Protein AF-A0A074YPJ2-F1 (afdb_monomer_lite)

Secondary structure (DSSP, 8-state):
-----HHHHHHHHHHHHHHHHHHHHHHHHHHH------------HHHHHHHHHHHHHHHHHHHHHS-GGGHHHHHHHHHHHHHHTS--

Organism: Aureobasidium subglaciale (strain EXF-2481) (NCBI:txid1043005)

Structure (mmCIF, N/CA/C/O backbone):
data_AF-A0A074YPJ2-F1
#
_entry.id   AF-A0A074YPJ2-F1
#
loop_
_atom_site.group_PDB
_atom_site.id
_atom_site.type_symbol
_atom_site.label_atom_id
_atom_site.label_alt_id
_atom_site.label_comp_id
_atom_site.label_asym_id
_atom_site.label_entity_id
_atom_site.label_seq_id
_atom_site.pdbx_PDB_ins_code
_atom_site.Cartn_x
_atom_site.Cartn_y
_atom_site.Cartn_z
_atom_site.occupancy
_atom_site.B_iso_or_equiv
_atom_site.auth_seq_id
_atom_site.auth_comp_id
_atom_site.auth_asym_id
_atom_site.auth_atom_id
_atom_site.pdbx_PDB_model_num
ATOM 1 N N . MET A 1 1 ? -16.013 1.083 43.810 1.00 44.53 1 MET A N 1
ATOM 2 C CA . MET A 1 1 ? -15.611 0.189 42.703 1.00 44.53 1 MET A CA 1
ATOM 3 C C . MET A 1 1 ? -16.328 0.672 41.455 1.00 44.53 1 MET A C 1
ATOM 5 O O . MET A 1 1 ? -17.544 0.787 41.501 1.00 44.53 1 MET A O 1
ATOM 9 N N . ALA A 1 2 ? -15.598 1.092 40.418 1.00 61.56 2 ALA A N 1
ATOM 10 C CA . ALA A 1 2 ? -16.194 1.711 39.234 1.00 61.56 2 ALA A CA 1
ATOM 11 C C . ALA A 1 2 ? -17.024 0.672 38.466 1.00 61.56 2 ALA A C 1
ATOM 13 O O . ALA A 1 2 ? -16.477 -0.279 37.911 1.00 61.56 2 ALA A O 1
ATOM 14 N N . GLN A 1 3 ? -18.345 0.838 38.471 1.00 68.56 3 GLN A N 1
ATOM 15 C CA . GLN A 1 3 ? -19.264 0.018 37.693 1.00 68.56 3 GLN A CA 1
ATOM 16 C C . GLN A 1 3 ? -19.126 0.444 36.231 1.00 68.56 3 GLN A C 1
ATOM 18 O O . GLN A 1 3 ? -19.763 1.390 35.775 1.00 68.56 3 GLN A O 1
ATOM 23 N N . MET A 1 4 ? -18.184 -0.183 35.525 1.00 65.94 4 MET A N 1
ATOM 24 C CA . MET A 1 4 ? -17.921 0.124 34.124 1.00 65.94 4 MET A CA 1
ATOM 25 C C . MET A 1 4 ? -19.149 -0.252 33.301 1.00 65.94 4 MET A C 1
ATOM 27 O O . MET A 1 4 ? -19.583 -1.404 33.295 1.00 65.94 4 MET A O 1
ATOM 31 N N . ALA A 1 5 ? -19.734 0.744 32.639 1.00 79.00 5 ALA A N 1
ATOM 32 C CA . ALA A 1 5 ? -20.899 0.543 31.801 1.00 79.00 5 ALA A CA 1
ATOM 33 C C . ALA A 1 5 ? -20.545 -0.416 30.643 1.00 79.00 5 ALA A C 1
ATOM 35 O O . ALA A 1 5 ? -19.487 -0.267 30.031 1.00 79.00 5 ALA A O 1
ATOM 36 N N . PRO A 1 6 ? -21.404 -1.394 30.314 1.00 82.31 6 PRO A N 1
ATOM 37 C CA . PRO A 1 6 ? -21.060 -2.502 29.416 1.00 82.31 6 PRO A CA 1
ATOM 38 C C . PRO A 1 6 ? -20.642 -2.055 28.006 1.00 82.31 6 PRO A C 1
ATOM 40 O O . PRO A 1 6 ? -19.832 -2.712 27.360 1.00 82.31 6 PRO A O 1
ATOM 43 N N . TRP A 1 7 ? -21.122 -0.899 27.543 1.00 88.75 7 TRP A N 1
ATOM 44 C CA . TRP A 1 7 ? -20.729 -0.316 26.258 1.00 88.75 7 TRP A CA 1
ATOM 45 C C . TRP A 1 7 ? -19.262 0.148 26.220 1.00 88.75 7 TRP A C 1
ATOM 47 O O . TRP A 1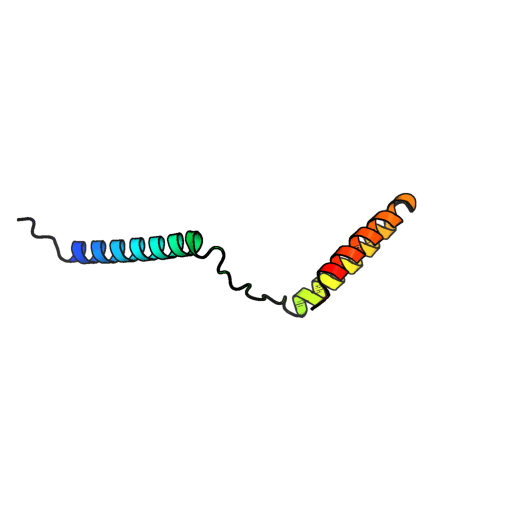 7 ? -18.625 0.052 25.173 1.00 88.75 7 TRP A O 1
ATOM 57 N N . LEU A 1 8 ? -18.689 0.583 27.351 1.00 87.25 8 LEU A N 1
ATOM 58 C CA . LEU A 1 8 ? -17.269 0.951 27.435 1.00 87.25 8 LEU A CA 1
ATOM 59 C C . LEU A 1 8 ? -16.366 -0.262 27.222 1.00 87.25 8 LEU A C 1
ATOM 61 O O . LEU A 1 8 ? -15.331 -0.145 26.574 1.00 87.25 8 LEU A O 1
ATOM 65 N N . ILE A 1 9 ? -16.771 -1.433 27.720 1.00 87.88 9 ILE A N 1
ATOM 66 C CA . ILE A 1 9 ? -16.025 -2.682 27.526 1.00 87.88 9 ILE A CA 1
ATOM 67 C C . ILE A 1 9 ? -15.970 -3.022 26.034 1.00 87.88 9 ILE A C 1
ATOM 69 O O . ILE A 1 9 ? -14.902 -3.335 25.516 1.00 87.88 9 ILE A O 1
ATOM 73 N N . ILE A 1 10 ? -17.094 -2.889 25.326 1.00 89.75 10 ILE A N 1
ATOM 74 C CA . ILE A 1 10 ? -17.166 -3.137 23.879 1.00 89.75 10 ILE A CA 1
ATOM 75 C C . ILE A 1 10 ? -16.227 -2.189 23.121 1.00 89.75 10 ILE A C 1
ATOM 77 O O . ILE A 1 10 ? -15.451 -2.640 22.280 1.00 89.75 10 ILE A O 1
ATOM 81 N N . LEU A 1 11 ? -16.247 -0.892 23.444 1.00 92.19 11 LEU A N 1
ATOM 82 C CA . LEU A 1 11 ? -15.356 0.083 22.810 1.00 92.19 11 LEU A CA 1
ATOM 83 C C . LEU A 1 11 ? -13.877 -0.214 23.080 1.00 92.19 11 LEU A C 1
ATOM 85 O O . LEU A 1 11 ? -13.064 -0.120 22.163 1.00 92.19 11 LEU A O 1
ATOM 89 N N . LEU A 1 12 ? -13.527 -0.608 24.305 1.00 91.94 12 LEU A N 1
ATOM 90 C CA . LEU A 1 12 ? -12.155 -0.976 24.660 1.00 91.94 12 LEU A CA 1
ATOM 91 C C . LEU A 1 12 ? -11.681 -2.223 23.911 1.00 91.94 12 LEU A C 1
ATOM 93 O O . LEU A 1 12 ? -10.537 -2.261 23.463 1.00 91.94 12 LEU A O 1
ATOM 97 N N . VAL A 1 13 ? -12.552 -3.218 23.730 1.00 94.00 13 VAL A N 1
ATOM 98 C CA . VAL A 1 13 ? -12.232 -4.420 22.948 1.00 94.00 13 VAL A CA 1
ATOM 99 C C . VAL A 1 13 ? -12.009 -4.063 21.480 1.00 94.00 13 VAL A C 1
ATOM 101 O O . VAL A 1 13 ? -10.996 -4.461 20.911 1.00 94.00 13 VAL A O 1
ATOM 104 N N . LEU A 1 14 ? -12.899 -3.270 20.875 1.00 95.00 14 LEU A N 1
ATOM 105 C CA . LEU A 1 14 ? -12.748 -2.831 19.483 1.00 95.00 14 LEU A CA 1
ATOM 106 C C . LEU A 1 14 ? -11.464 -2.019 19.279 1.00 95.00 14 LEU A C 1
ATOM 108 O O . LEU A 1 14 ? -10.731 -2.257 18.317 1.00 95.00 14 LEU A O 1
ATOM 112 N N . LEU A 1 15 ? -11.163 -1.107 20.206 1.00 95.25 15 LEU A N 1
ATOM 113 C CA . LEU A 1 15 ? -9.920 -0.340 20.199 1.00 95.25 15 LEU A CA 1
ATOM 114 C C . LEU A 1 15 ? -8.700 -1.263 20.320 1.00 95.25 15 LEU A C 1
ATOM 116 O O . LEU A 1 15 ? -7.743 -1.116 19.563 1.00 95.25 15 LEU A O 1
ATOM 120 N N . GLY A 1 16 ? -8.748 -2.245 21.223 1.00 95.50 16 GLY A N 1
ATOM 121 C CA . GLY A 1 16 ? -7.698 -3.248 21.385 1.00 95.50 16 GLY A CA 1
ATOM 122 C C . GLY A 1 16 ? -7.463 -4.062 20.112 1.00 95.50 16 GLY A C 1
ATOM 123 O O . GLY A 1 16 ? -6.319 -4.210 19.686 1.00 95.50 16 GLY A O 1
ATOM 124 N N . CYS A 1 17 ? -8.530 -4.520 19.453 1.00 95.75 17 CYS A N 1
ATOM 125 C CA . CYS A 1 17 ? -8.441 -5.227 18.174 1.00 95.75 17 CYS A CA 1
ATOM 126 C C . CYS A 1 17 ? -7.830 -4.353 17.071 1.00 95.75 17 CYS A C 1
ATOM 128 O O . CYS A 1 17 ? -6.974 -4.829 16.326 1.00 95.75 17 CYS A O 1
ATOM 130 N N . ALA A 1 18 ? -8.231 -3.082 16.979 1.00 93.50 18 ALA A N 1
ATOM 131 C CA . ALA A 1 18 ? -7.684 -2.153 15.993 1.00 93.50 18 ALA A CA 1
ATOM 132 C C . ALA A 1 18 ? -6.180 -1.924 16.208 1.00 93.50 18 ALA A C 1
ATOM 134 O O . ALA A 1 18 ? -5.396 -2.030 15.264 1.00 93.50 18 ALA A O 1
ATOM 135 N N . LEU A 1 19 ? -5.763 -1.680 17.454 1.00 95.12 19 LEU A N 1
ATOM 136 C CA . LEU A 1 19 ? -4.351 -1.512 17.799 1.00 95.12 19 LEU A CA 1
ATOM 137 C C . LEU A 1 19 ? -3.545 -2.780 17.499 1.00 95.12 19 LEU A C 1
ATOM 139 O O . LEU A 1 19 ? -2.462 -2.688 16.928 1.00 95.12 19 LEU A O 1
ATOM 143 N N . PHE A 1 20 ? -4.088 -3.956 17.818 1.00 93.75 20 PHE A N 1
ATOM 144 C CA . PHE A 1 20 ? -3.436 -5.239 17.558 1.00 93.75 20 PHE A CA 1
ATOM 145 C C . PHE A 1 20 ? -3.255 -5.526 16.059 1.00 93.75 20 PHE A C 1
ATOM 147 O O . PHE A 1 20 ? -2.202 -5.995 15.633 1.00 93.75 20 PHE A O 1
ATOM 154 N N . ALA A 1 21 ? -4.250 -5.202 15.231 1.00 92.31 21 ALA A N 1
ATOM 155 C CA . ALA A 1 21 ? -4.131 -5.350 13.782 1.00 92.31 21 ALA A CA 1
ATOM 156 C C . ALA A 1 21 ? -3.039 -4.432 13.203 1.00 92.31 21 ALA A C 1
ATOM 158 O O . ALA A 1 21 ? -2.236 -4.863 12.373 1.00 92.31 21 ALA A O 1
ATOM 159 N N . VAL A 1 22 ? -2.972 -3.181 13.672 1.00 91.06 22 VAL A N 1
ATOM 160 C CA . VAL A 1 22 ? -1.963 -2.207 13.229 1.00 91.06 22 VAL A CA 1
ATOM 161 C C . VAL A 1 22 ? -0.558 -2.620 13.660 1.00 91.06 22 VAL A C 1
ATOM 163 O O . VAL A 1 22 ? 0.372 -2.516 12.859 1.00 91.06 22 VAL A O 1
ATOM 166 N N . THR A 1 23 ? -0.380 -3.123 14.884 1.00 89.94 23 THR A N 1
ATOM 167 C CA . THR A 1 23 ? 0.935 -3.593 15.341 1.00 89.94 23 THR A CA 1
ATOM 168 C C . THR A 1 23 ? 1.399 -4.803 14.545 1.00 89.94 23 THR A C 1
ATOM 170 O O . THR A 1 23 ? 2.546 -4.814 14.109 1.00 89.94 23 THR A O 1
ATOM 173 N N . ILE A 1 24 ? 0.527 -5.778 14.270 1.00 88.06 24 ILE A N 1
ATOM 174 C CA . ILE A 1 24 ? 0.878 -6.922 13.415 1.00 88.06 24 ILE A CA 1
ATOM 175 C C . ILE A 1 24 ? 1.250 -6.460 12.005 1.00 88.06 24 ILE A C 1
ATOM 177 O O . ILE A 1 24 ? 2.261 -6.913 11.478 1.00 88.06 24 ILE A O 1
ATOM 181 N N . ALA A 1 25 ? 0.486 -5.551 11.396 1.00 83.50 25 ALA A N 1
ATOM 182 C CA . ALA A 1 25 ? 0.793 -5.041 10.059 1.00 83.50 25 ALA A CA 1
ATOM 183 C C . ALA A 1 25 ? 2.128 -4.271 10.024 1.00 83.50 25 ALA A C 1
ATOM 185 O O . ALA A 1 25 ? 2.931 -4.457 9.108 1.00 83.50 25 ALA A O 1
ATOM 186 N N . GLY A 1 26 ? 2.389 -3.444 11.042 1.00 84.44 26 GLY A N 1
ATOM 187 C CA . GLY A 1 26 ? 3.637 -2.695 11.185 1.00 84.44 26 GLY A CA 1
ATOM 188 C C . GLY A 1 26 ? 4.847 -3.604 11.404 1.00 84.44 26 GLY A C 1
ATOM 189 O O . GLY A 1 26 ? 5.853 -3.464 10.709 1.00 84.44 26 GLY A O 1
ATOM 190 N N . LEU A 1 27 ? 4.732 -4.581 12.308 1.00 84.94 27 LEU A N 1
ATOM 191 C CA . LEU A 1 27 ? 5.763 -5.597 12.538 1.00 84.94 27 LEU A CA 1
ATOM 192 C C . LEU A 1 27 ? 5.960 -6.476 11.297 1.00 84.94 27 LEU A C 1
ATOM 194 O O . LEU A 1 27 ? 7.093 -6.779 10.944 1.00 84.94 27 LEU A O 1
ATOM 198 N N . GLY A 1 28 ? 4.881 -6.825 10.595 1.00 81.12 28 GLY A N 1
ATOM 199 C CA . GLY A 1 28 ? 4.919 -7.534 9.319 1.00 81.12 28 GLY A CA 1
ATOM 200 C C . GLY A 1 28 ? 5.788 -6.803 8.297 1.00 81.12 28 GLY A C 1
ATOM 201 O O . GLY A 1 28 ? 6.745 -7.375 7.785 1.00 81.12 28 GLY A O 1
ATOM 202 N N . LYS A 1 29 ? 5.528 -5.510 8.080 1.00 75.69 29 LYS A N 1
ATOM 203 C CA . LYS A 1 29 ? 6.334 -4.653 7.196 1.00 75.69 29 LYS A CA 1
ATOM 204 C C . LYS A 1 29 ? 7.792 -4.512 7.648 1.00 75.69 29 LYS A C 1
ATOM 206 O O . LYS A 1 29 ? 8.680 -4.512 6.803 1.00 75.69 29 LYS A O 1
ATOM 211 N N . MET A 1 30 ? 8.046 -4.373 8.952 1.00 77.06 30 MET A N 1
ATOM 212 C CA . MET A 1 30 ? 9.404 -4.170 9.478 1.00 77.06 30 MET A CA 1
ATOM 213 C C . MET A 1 30 ? 10.261 -5.439 9.438 1.00 77.06 30 MET A C 1
ATOM 215 O O . MET A 1 30 ? 11.427 -5.366 9.061 1.00 77.06 30 MET A O 1
ATOM 219 N N . TYR A 1 31 ? 9.704 -6.586 9.834 1.00 79.62 31 TYR A N 1
ATOM 220 C CA . TYR A 1 31 ? 10.465 -7.828 9.998 1.00 79.62 31 TYR A CA 1
ATOM 221 C C . TYR A 1 31 ? 10.449 -8.725 8.762 1.00 79.62 31 TYR A C 1
ATOM 223 O O . TYR A 1 31 ? 11.434 -9.416 8.518 1.00 79.62 31 TYR A O 1
ATOM 231 N N . TYR A 1 32 ? 9.370 -8.720 7.976 1.00 71.88 32 TYR A N 1
ATOM 232 C CA . TYR A 1 32 ? 9.285 -9.528 6.756 1.00 71.88 32 TYR A CA 1
ATOM 233 C C . TYR A 1 32 ? 9.637 -8.734 5.486 1.00 71.88 32 TYR A C 1
ATOM 235 O O . TYR A 1 32 ? 9.720 -9.318 4.408 1.00 71.88 32 TYR A O 1
ATOM 243 N N . GLY A 1 33 ? 9.892 -7.425 5.601 1.00 65.00 33 GLY A N 1
ATOM 244 C CA . GLY A 1 33 ? 10.149 -6.552 4.455 1.00 65.00 33 GLY A CA 1
ATOM 245 C C . GLY A 1 33 ? 8.915 -6.387 3.564 1.00 65.00 33 GLY A C 1
ATOM 246 O O . GLY A 1 33 ? 7.784 -6.649 3.984 1.00 65.00 33 GLY A O 1
ATOM 247 N N . ASP A 1 34 ? 9.112 -5.946 2.318 1.00 61.69 34 ASP A N 1
ATOM 248 C CA . ASP A 1 34 ? 8.048 -5.958 1.310 1.00 61.69 34 ASP A CA 1
ATOM 249 C C . ASP A 1 34 ? 7.747 -7.405 0.897 1.00 61.69 34 ASP A C 1
ATOM 251 O O . ASP A 1 34 ? 8.188 -7.904 -0.132 1.00 61.69 34 ASP A O 1
ATOM 255 N N . THR A 1 35 ? 6.918 -8.074 1.699 1.00 58.03 35 THR A N 1
ATOM 256 C CA . THR A 1 35 ? 6.168 -9.271 1.296 1.00 58.03 35 THR A CA 1
ATOM 257 C C . THR A 1 35 ? 4.977 -8.905 0.422 1.00 58.03 35 THR A C 1
ATOM 259 O O . THR A 1 35 ? 3.990 -9.646 0.358 1.00 58.03 35 THR A O 1
ATOM 262 N N . SER A 1 36 ? 5.075 -7.805 -0.339 1.00 59.06 36 SER A N 1
ATOM 263 C CA . SER A 1 36 ? 4.482 -7.859 -1.658 1.00 59.06 36 SER A CA 1
ATOM 264 C C . SER A 1 36 ? 5.124 -9.083 -2.299 1.00 59.06 36 SER A C 1
ATOM 266 O O . SER A 1 36 ? 6.231 -9.025 -2.831 1.00 59.06 36 SER A O 1
ATOM 268 N N . THR A 1 37 ? 4.410 -10.213 -2.255 1.00 55.28 37 THR A N 1
ATOM 269 C CA . THR A 1 37 ? 4.312 -11.039 -3.447 1.00 55.28 37 THR A CA 1
ATOM 270 C C . THR A 1 37 ? 4.342 -10.026 -4.570 1.00 55.28 37 THR A C 1
ATOM 272 O O . THR A 1 37 ? 3.539 -9.084 -4.571 1.00 55.28 37 THR A O 1
ATOM 275 N N . THR A 1 38 ? 5.385 -10.073 -5.391 1.00 54.62 38 THR A N 1
ATOM 276 C CA . THR A 1 38 ? 5.334 -9.423 -6.683 1.00 54.62 38 THR A CA 1
ATOM 277 C C . THR A 1 38 ? 4.085 -10.031 -7.280 1.00 54.62 38 THR A C 1
ATOM 279 O O . THR A 1 38 ? 4.092 -11.160 -7.763 1.00 54.62 38 THR A O 1
ATOM 282 N N . VAL A 1 39 ? 2.947 -9.370 -7.061 1.00 56.84 39 VAL A N 1
ATOM 283 C CA . VAL A 1 39 ? 1.735 -9.645 -7.779 1.00 56.84 39 VAL A CA 1
ATOM 284 C C . VAL A 1 39 ? 2.242 -9.307 -9.149 1.00 56.84 39 VAL A C 1
ATOM 286 O O . VAL A 1 39 ? 2.456 -8.124 -9.440 1.00 56.84 39 VAL A O 1
ATOM 289 N N . ASP A 1 40 ? 2.604 -10.360 -9.887 1.00 53.97 40 ASP A N 1
ATOM 290 C CA . ASP A 1 40 ? 2.958 -10.322 -11.287 1.00 53.97 40 ASP A CA 1
ATOM 291 C C . ASP A 1 40 ? 1.706 -9.781 -11.944 1.00 53.97 40 ASP A C 1
ATOM 293 O O . ASP A 1 40 ? 0.841 -10.489 -12.459 1.00 53.97 40 ASP A O 1
ATOM 297 N N . SER A 1 41 ? 1.579 -8.470 -11.833 1.00 59.06 41 SER A N 1
ATOM 298 C CA . SER A 1 41 ? 0.603 -7.623 -12.452 1.00 59.06 41 SER A CA 1
ATOM 299 C C . SER A 1 41 ? 1.125 -7.537 -13.863 1.00 59.06 41 SER A C 1
ATOM 301 O O . SER A 1 41 ? 1.629 -6.513 -14.318 1.00 59.06 41 SER A O 1
ATOM 303 N N . LYS A 1 42 ? 1.085 -8.696 -14.535 1.00 61.31 42 LYS A N 1
ATOM 304 C CA . LYS A 1 42 ? 1.281 -8.797 -15.959 1.00 61.31 42 LYS A CA 1
ATOM 305 C C . LYS A 1 42 ? 0.317 -7.764 -16.518 1.00 61.31 42 LYS A C 1
ATOM 307 O O . LYS A 1 42 ? -0.888 -7.877 -16.265 1.00 61.31 42 LYS A O 1
ATOM 312 N N . PRO A 1 43 ? 0.833 -6.709 -17.167 1.00 62.91 43 PRO A N 1
ATOM 313 C CA . PRO A 1 43 ? -0.039 -5.724 -17.764 1.00 62.91 43 PRO A CA 1
ATOM 314 C C . PRO A 1 43 ? -0.988 -6.489 -18.677 1.00 62.91 43 PRO A C 1
ATOM 316 O O . PRO A 1 43 ? -0.551 -7.370 -19.419 1.00 62.91 43 PRO A O 1
ATOM 319 N N . SER A 1 44 ? -2.283 -6.191 -18.578 1.00 72.88 44 SER A N 1
ATOM 320 C CA . SER A 1 44 ? -3.277 -6.766 -19.483 1.00 72.88 44 SER A CA 1
ATOM 321 C C . SER A 1 44 ? -2.784 -6.611 -20.925 1.00 72.88 44 SER A C 1
ATOM 323 O O . SER A 1 44 ? -2.165 -5.593 -21.249 1.00 72.88 44 SER A O 1
ATOM 325 N N . ASP A 1 45 ? -3.050 -7.580 -21.801 1.00 75.06 45 ASP A N 1
ATOM 326 C CA . ASP A 1 45 ? -2.581 -7.546 -23.195 1.00 75.06 45 ASP A CA 1
ATOM 327 C C . ASP A 1 45 ? -2.942 -6.226 -23.903 1.00 75.06 45 ASP A C 1
ATOM 329 O O . ASP A 1 45 ? -2.158 -5.687 -24.690 1.00 75.06 45 ASP A O 1
ATOM 333 N N . ALA A 1 46 ? -4.084 -5.633 -23.540 1.00 74.94 46 ALA A N 1
ATOM 334 C CA . ALA A 1 46 ? -4.490 -4.304 -23.988 1.00 74.94 46 ALA A CA 1
ATOM 335 C C . ALA A 1 46 ? -3.506 -3.203 -23.540 1.00 74.94 46 ALA A C 1
ATOM 337 O O . ALA A 1 46 ? -3.064 -2.392 -24.352 1.00 74.94 46 ALA A O 1
ATOM 338 N N . GLN A 1 47 ? -3.093 -3.200 -22.273 1.00 74.19 47 GLN A N 1
ATOM 339 C CA . GLN A 1 47 ? -2.121 -2.246 -21.737 1.00 74.19 47 GLN A CA 1
ATOM 340 C C . GLN A 1 47 ? -0.728 -2.459 -22.346 1.00 74.19 47 GLN A C 1
ATOM 342 O O . GLN A 1 47 ? -0.061 -1.492 -22.719 1.00 74.19 47 GLN A O 1
ATOM 347 N N . ALA A 1 48 ? -0.305 -3.713 -22.515 1.00 75.69 48 ALA A N 1
ATOM 348 C CA . ALA A 1 48 ? 0.970 -4.037 -23.148 1.00 75.69 48 ALA A CA 1
ATOM 349 C C . ALA A 1 48 ? 1.013 -3.593 -24.623 1.00 75.69 48 ALA A C 1
ATOM 351 O O . ALA A 1 48 ? 2.012 -3.017 -25.063 1.00 75.69 48 ALA A O 1
ATOM 352 N N . SER A 1 49 ? -0.067 -3.816 -25.383 1.00 77.19 49 SER A N 1
ATOM 353 C CA . SER A 1 49 ? -0.172 -3.387 -26.786 1.00 77.19 49 SER A CA 1
ATOM 354 C C . SER A 1 49 ? -0.156 -1.861 -26.929 1.00 77.19 49 SER A C 1
ATOM 356 O O . SER A 1 49 ? 0.625 -1.332 -27.723 1.00 77.19 49 SER A O 1
ATOM 358 N N . TYR A 1 50 ? -0.899 -1.148 -26.078 1.00 81.00 50 TYR A N 1
ATOM 359 C CA . TYR A 1 50 ? -0.894 0.313 -26.037 1.00 81.00 50 TYR A CA 1
ATOM 360 C C . TYR A 1 50 ? 0.500 0.874 -25.719 1.00 81.00 50 TYR A C 1
ATOM 362 O O . TYR A 1 50 ? 0.988 1.780 -26.396 1.00 81.00 50 TYR A O 1
ATOM 370 N N . MET A 1 51 ? 1.204 0.298 -24.738 1.00 76.31 51 MET A N 1
ATOM 371 C CA . MET A 1 51 ? 2.563 0.735 -24.401 1.00 76.31 51 MET A CA 1
ATOM 372 C C . MET A 1 51 ? 3.565 0.502 -25.540 1.00 76.31 51 MET A C 1
ATOM 374 O O . MET A 1 51 ? 4.474 1.318 -25.723 1.00 76.31 51 MET A O 1
ATOM 378 N N . ARG A 1 52 ? 3.409 -0.572 -26.330 1.00 79.50 52 ARG A N 1
ATOM 379 C CA . ARG A 1 52 ? 4.226 -0.804 -27.537 1.00 79.50 52 ARG A CA 1
ATOM 380 C C . ARG A 1 52 ? 3.963 0.259 -28.602 1.00 79.50 52 ARG A C 1
ATOM 382 O O . ARG A 1 52 ? 4.915 0.772 -29.187 1.00 79.50 52 ARG A O 1
ATOM 389 N N . GLU A 1 53 ? 2.705 0.626 -28.817 1.00 80.31 53 GLU A N 1
ATOM 390 C CA . GLU A 1 53 ? 2.330 1.649 -29.795 1.00 80.31 53 GLU A CA 1
ATOM 391 C C . GLU A 1 53 ? 2.851 3.041 -29.406 1.00 80.31 53 GLU A C 1
ATOM 393 O O . GLU A 1 53 ? 3.489 3.722 -30.215 1.00 80.31 53 GLU A O 1
ATOM 398 N N . VAL A 1 54 ? 2.651 3.449 -28.150 1.00 82.00 54 VAL A N 1
ATOM 399 C CA . VAL A 1 54 ? 3.159 4.730 -27.631 1.00 82.00 54 VAL A CA 1
ATOM 400 C C . VAL A 1 54 ? 4.683 4.792 -27.741 1.00 82.00 54 VAL A C 1
ATOM 402 O O . VAL A 1 54 ? 5.243 5.813 -28.149 1.00 82.00 54 VAL A O 1
ATOM 405 N N . ARG A 1 55 ? 5.369 3.683 -27.443 1.00 78.56 55 ARG A N 1
ATOM 406 C CA . ARG A 1 55 ? 6.823 3.571 -27.603 1.00 78.56 55 ARG A CA 1
ATOM 407 C C . ARG A 1 55 ? 7.255 3.766 -29.056 1.00 78.56 55 ARG A C 1
ATOM 409 O O . ARG A 1 55 ? 8.182 4.538 -29.290 1.00 78.56 55 ARG A O 1
ATOM 416 N N . ALA A 1 56 ? 6.588 3.124 -30.015 1.00 78.19 56 ALA A N 1
ATOM 417 C CA . ALA A 1 56 ? 6.916 3.258 -31.435 1.00 78.19 56 ALA A CA 1
ATOM 418 C C . ALA A 1 56 ? 6.754 4.708 -31.923 1.00 78.19 56 ALA A C 1
ATOM 420 O O . ALA A 1 56 ? 7.650 5.256 -32.568 1.00 78.19 56 ALA A O 1
ATOM 421 N N . ARG A 1 57 ? 5.657 5.372 -31.537 1.00 79.69 57 ARG A N 1
ATOM 422 C CA . ARG A 1 57 ? 5.417 6.787 -31.869 1.00 79.69 57 ARG A CA 1
ATOM 423 C C . ARG A 1 57 ? 6.494 7.704 -31.282 1.00 79.69 57 ARG A C 1
ATOM 425 O O . ARG A 1 57 ? 7.009 8.576 -31.982 1.00 79.69 57 ARG A O 1
ATOM 432 N N . ASN A 1 58 ? 6.884 7.477 -30.027 1.00 78.06 58 ASN A N 1
ATOM 433 C CA . ASN A 1 58 ? 7.927 8.265 -29.368 1.00 78.06 58 ASN A CA 1
ATOM 434 C C . ASN A 1 58 ? 9.311 8.048 -29.992 1.00 78.06 58 ASN A C 1
ATOM 436 O O . ASN A 1 58 ? 10.049 9.014 -30.169 1.00 78.06 58 ASN A O 1
ATOM 440 N N . GLN A 1 59 ? 9.662 6.818 -30.376 1.00 75.00 59 GLN A N 1
ATOM 441 C CA . GLN A 1 59 ? 10.932 6.534 -31.053 1.00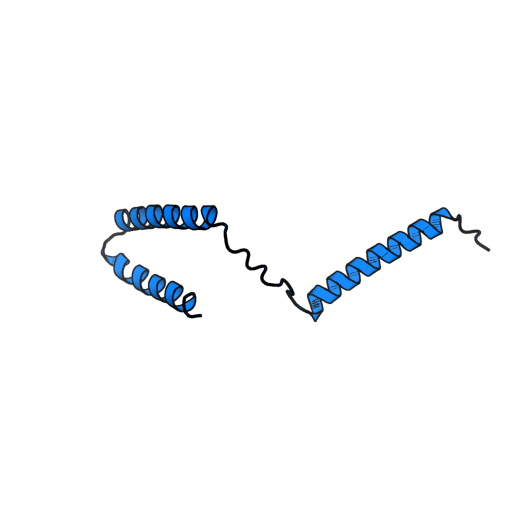 75.00 59 GLN A CA 1
ATOM 442 C C . GLN A 1 59 ? 11.032 7.255 -32.400 1.00 75.00 59 GLN A C 1
ATOM 444 O O . GLN A 1 59 ? 12.056 7.875 -32.684 1.00 75.00 59 GLN A O 1
ATOM 449 N N . ILE A 1 60 ? 9.960 7.244 -33.195 1.00 76.19 60 ILE A N 1
ATOM 450 C CA . ILE A 1 60 ? 9.899 7.978 -34.466 1.00 76.19 60 ILE A CA 1
ATOM 451 C C . ILE A 1 60 ? 10.062 9.483 -34.213 1.00 76.19 60 ILE A C 1
ATOM 453 O O . ILE A 1 60 ? 10.880 10.137 -34.860 1.00 76.19 60 ILE A O 1
ATOM 457 N N . ALA A 1 61 ? 9.355 10.029 -33.221 1.00 74.94 61 ALA A N 1
ATOM 458 C CA . ALA A 1 61 ? 9.459 11.442 -32.870 1.00 74.94 61 ALA A CA 1
ATOM 459 C C . ALA A 1 61 ? 10.875 11.845 -32.416 1.00 74.94 61 ALA A C 1
ATOM 461 O O . ALA A 1 61 ? 11.355 12.913 -32.794 1.00 74.94 61 ALA A O 1
ATOM 462 N N . ILE A 1 62 ? 11.557 11.000 -31.638 1.00 73.56 62 ILE A N 1
ATOM 463 C CA . ILE A 1 62 ? 12.939 11.240 -31.196 1.00 73.56 62 ILE A CA 1
ATOM 464 C C . ILE A 1 62 ? 13.901 11.172 -32.384 1.00 73.56 62 ILE A C 1
ATOM 466 O O . ILE A 1 62 ? 14.730 12.066 -32.534 1.00 73.56 62 ILE A O 1
ATOM 470 N N . MET A 1 63 ? 13.767 10.174 -33.263 1.00 68.19 63 MET A N 1
ATOM 471 C CA . MET A 1 63 ? 14.620 10.049 -34.451 1.00 68.19 63 MET A CA 1
ATOM 472 C C . MET A 1 63 ? 14.483 11.240 -35.403 1.00 68.19 63 MET A C 1
ATOM 474 O O . MET A 1 63 ? 15.483 11.700 -35.943 1.00 68.19 63 MET A O 1
ATOM 478 N N . HIS A 1 64 ? 13.273 11.779 -35.574 1.00 70.88 64 HIS A N 1
ATOM 479 C CA . HIS A 1 64 ? 13.059 12.976 -36.391 1.00 70.88 64 HIS A CA 1
ATOM 480 C C . HIS A 1 64 ? 13.581 14.266 -35.743 1.00 70.88 64 HIS A C 1
ATOM 482 O O . HIS A 1 64 ? 13.871 15.225 -36.456 1.00 70.88 64 HIS A O 1
ATOM 488 N N . LYS A 1 65 ? 13.693 14.310 -34.410 1.00 67.88 65 LYS A N 1
ATOM 489 C CA . LYS A 1 65 ? 14.141 15.497 -33.663 1.00 67.88 65 LYS A CA 1
ATOM 490 C C . LYS A 1 65 ? 15.624 15.467 -33.274 1.00 67.88 65 LYS A C 1
ATOM 492 O O . LYS A 1 65 ? 16.153 16.509 -32.897 1.00 67.88 65 LYS A O 1
ATOM 497 N N . MET A 1 66 ? 16.302 14.319 -33.342 1.00 58.28 66 MET A N 1
ATOM 498 C CA . MET A 1 66 ? 17.710 14.201 -32.948 1.00 58.28 66 MET A CA 1
ATOM 499 C C . MET A 1 66 ? 18.676 14.531 -34.102 1.00 58.28 66 MET A C 1
ATOM 501 O O . MET A 1 66 ? 18.594 13.920 -35.169 1.00 58.28 66 MET A O 1
ATOM 505 N N . PRO A 1 67 ? 19.667 15.421 -33.890 1.00 56.62 67 PRO A N 1
ATOM 506 C CA . PRO A 1 67 ? 20.787 15.573 -34.810 1.00 56.62 67 PRO A CA 1
ATOM 507 C C . PRO A 1 67 ? 21.619 14.281 -34.837 1.00 56.62 67 PRO A C 1
ATOM 509 O O . PRO A 1 67 ? 21.960 13.730 -33.787 1.00 56.62 67 PRO A O 1
ATOM 512 N N . ARG A 1 68 ? 21.979 13.813 -36.043 1.00 58.47 68 ARG A N 1
ATOM 513 C CA . ARG A 1 68 ? 22.655 12.523 -36.319 1.00 58.47 68 ARG A CA 1
ATOM 514 C C . ARG A 1 68 ? 23.873 12.206 -35.432 1.00 58.47 68 ARG A C 1
ATOM 516 O O . ARG A 1 68 ? 24.162 11.035 -35.217 1.00 58.47 68 ARG A O 1
ATOM 523 N N . ALA A 1 69 ? 24.547 13.212 -34.874 1.00 58.88 69 ALA A N 1
ATOM 524 C CA . ALA A 1 69 ? 25.70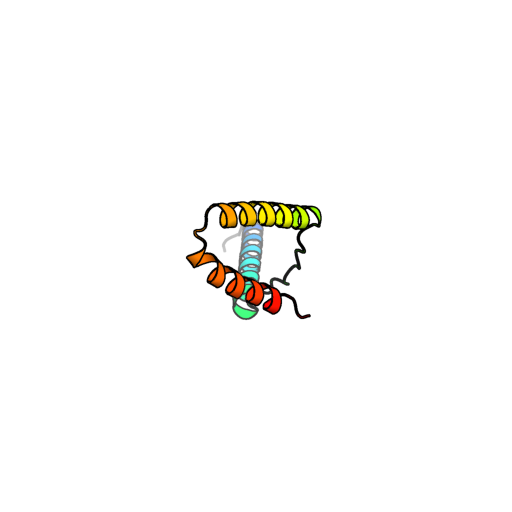2 13.043 -33.989 1.00 58.88 69 ALA A CA 1
ATOM 525 C C . ALA A 1 69 ? 25.383 12.381 -32.627 1.00 58.88 69 ALA A C 1
ATOM 527 O O . ALA A 1 69 ? 26.265 11.774 -32.027 1.00 58.88 69 ALA A O 1
ATOM 528 N N . HIS A 1 70 ? 24.139 12.453 -32.132 1.00 54.72 70 HIS A N 1
ATOM 529 C CA . HIS A 1 70 ? 23.762 11.907 -30.812 1.00 54.72 70 HIS A CA 1
ATOM 530 C C . HIS A 1 70 ? 23.067 10.539 -30.869 1.00 54.72 70 HIS A C 1
ATOM 532 O O . HIS A 1 70 ? 22.788 9.934 -29.833 1.00 54.72 70 HIS A O 1
ATOM 538 N N . MET A 1 71 ? 22.814 10.026 -32.074 1.00 53.56 71 MET A N 1
ATOM 539 C CA . MET A 1 71 ? 22.006 8.827 -32.300 1.00 53.56 71 MET A CA 1
ATOM 540 C C . MET A 1 71 ? 22.704 7.553 -31.786 1.00 53.56 71 MET A C 1
ATOM 542 O O . MET A 1 71 ? 22.077 6.696 -31.170 1.00 53.56 71 MET A O 1
ATOM 546 N N . GLN A 1 72 ? 24.027 7.466 -31.941 1.00 52.66 72 GLN A N 1
ATOM 547 C CA . GLN A 1 72 ? 24.817 6.256 -31.675 1.00 52.66 72 GLN A CA 1
ATOM 548 C C . GLN A 1 72 ? 24.908 5.876 -30.181 1.00 52.66 72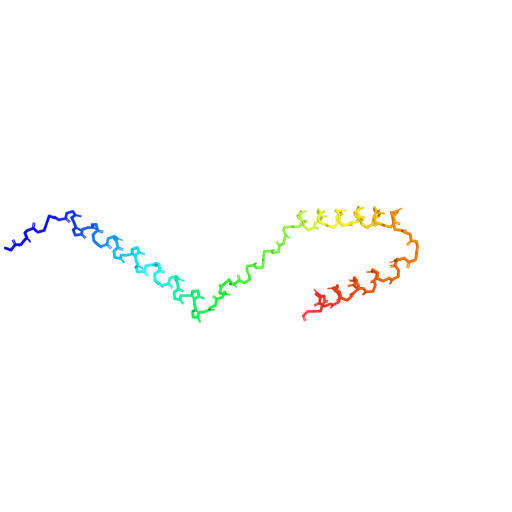 GLN A C 1
ATOM 550 O O . GLN A 1 72 ? 25.082 4.706 -29.858 1.00 52.66 72 GLN A O 1
ATOM 555 N N . ARG A 1 73 ? 24.731 6.838 -29.259 1.00 53.59 73 ARG A N 1
ATOM 556 C CA . ARG A 1 73 ? 24.830 6.624 -27.798 1.00 53.59 73 ARG A CA 1
ATOM 557 C C . ARG A 1 73 ? 23.507 6.195 -27.141 1.00 53.59 73 ARG A C 1
ATOM 559 O O . ARG A 1 73 ? 23.522 5.646 -26.042 1.00 53.59 73 ARG A O 1
ATOM 566 N N . SER A 1 74 ? 22.369 6.451 -27.799 1.00 51.72 74 SER A N 1
ATOM 567 C CA . SER A 1 74 ? 21.042 6.024 -27.320 1.00 51.72 74 SER A CA 1
ATOM 568 C C . SER A 1 74 ? 20.733 4.567 -27.663 1.00 51.72 74 SER A C 1
ATOM 570 O O . SER A 1 74 ? 20.113 3.884 -26.855 1.00 51.72 74 SER A O 1
ATOM 572 N N . TYR A 1 75 ? 21.189 4.064 -28.817 1.00 50.06 75 TYR A N 1
ATOM 573 C CA . TYR A 1 75 ? 20.955 2.666 -29.202 1.00 50.06 75 TYR A CA 1
ATOM 574 C C . TYR A 1 75 ? 21.691 1.668 -28.297 1.00 50.06 75 TYR A C 1
ATOM 576 O O . TYR A 1 75 ? 21.111 0.643 -27.955 1.00 50.06 75 TYR A O 1
ATOM 584 N N . THR A 1 76 ? 22.913 1.985 -27.852 1.00 52.75 76 THR A N 1
ATOM 585 C CA . THR A 1 76 ? 23.715 1.098 -26.989 1.00 52.75 76 THR A CA 1
ATOM 586 C C . THR A 1 76 ? 23.143 0.957 -25.576 1.00 52.75 76 THR A C 1
ATOM 588 O O . THR A 1 76 ? 23.027 -0.154 -25.078 1.00 52.75 76 THR A O 1
ATOM 591 N N . ASN A 1 77 ? 22.680 2.049 -24.955 1.00 49.69 77 ASN A N 1
ATOM 592 C CA . ASN A 1 77 ? 22.012 1.973 -23.644 1.00 49.69 77 ASN A CA 1
ATOM 593 C C . ASN A 1 77 ? 20.661 1.236 -23.701 1.00 49.69 77 ASN A C 1
ATOM 595 O O . ASN A 1 77 ? 20.194 0.705 -22.696 1.00 49.69 77 ASN A O 1
ATOM 599 N N . TYR A 1 78 ? 20.009 1.227 -24.867 1.00 47.66 78 TYR A N 1
ATOM 600 C CA . TYR A 1 78 ? 18.690 0.624 -25.033 1.00 47.66 78 TYR A CA 1
ATOM 601 C C . TYR A 1 78 ? 18.751 -0.899 -25.208 1.00 47.66 78 TYR A C 1
ATOM 603 O O . TYR A 1 78 ? 17.895 -1.612 -24.682 1.00 47.66 78 TYR A O 1
ATOM 611 N N . THR A 1 79 ? 19.769 -1.413 -25.906 1.00 52.16 79 THR A N 1
ATOM 612 C CA . THR A 1 79 ? 19.992 -2.861 -26.042 1.00 52.16 79 THR A CA 1
ATOM 613 C C . THR A 1 79 ? 20.294 -3.521 -24.702 1.00 52.16 79 THR A C 1
ATOM 615 O O . THR A 1 79 ? 19.727 -4.579 -24.427 1.00 52.16 79 THR A O 1
ATOM 618 N N . ASP A 1 80 ? 21.073 -2.858 -23.845 1.00 49.28 80 ASP A N 1
ATOM 619 C CA . ASP A 1 80 ? 21.494 -3.397 -22.546 1.00 49.28 80 ASP A CA 1
ATOM 620 C C . ASP A 1 80 ? 20.334 -3.515 -21.544 1.00 49.28 80 ASP A C 1
ATOM 622 O O . ASP A 1 80 ? 20.270 -4.461 -20.760 1.00 49.28 80 ASP A O 1
ATOM 626 N N . TYR A 1 81 ? 19.348 -2.614 -21.607 1.00 45.44 81 TYR A N 1
ATOM 627 C CA . TYR A 1 81 ? 18.150 -2.716 -20.764 1.00 45.44 81 TYR A CA 1
ATOM 628 C C . TYR A 1 81 ? 17.214 -3.855 -21.194 1.00 45.44 81 TYR A C 1
ATOM 630 O O . TYR A 1 81 ? 16.572 -4.478 -20.346 1.00 45.44 81 TYR A O 1
ATOM 638 N N . SER A 1 82 ? 17.129 -4.144 -22.499 1.00 47.75 82 SER A N 1
ATOM 639 C CA . SER A 1 82 ? 16.282 -5.231 -23.017 1.00 47.75 82 SER A CA 1
ATOM 640 C C . SER A 1 82 ? 16.917 -6.617 -22.866 1.00 47.75 82 SER A C 1
ATOM 642 O O . SER A 1 82 ? 16.192 -7.598 -22.720 1.00 47.75 82 SER A O 1
ATOM 644 N N . SER A 1 83 ? 18.251 -6.707 -22.851 1.00 49.69 83 SER A N 1
ATOM 645 C CA . SER A 1 83 ? 18.972 -7.960 -22.600 1.00 49.69 83 SER A CA 1
ATOM 646 C C . SER A 1 83 ? 19.031 -8.307 -21.109 1.00 49.69 83 SER A C 1
ATOM 648 O O . SER A 1 83 ? 18.981 -9.485 -20.768 1.00 49.69 83 SER A O 1
ATOM 650 N N . ALA A 1 84 ? 19.042 -7.311 -20.215 1.00 48.78 84 ALA A N 1
ATOM 651 C CA . ALA A 1 84 ? 19.002 -7.532 -18.767 1.00 48.78 84 ALA A CA 1
ATOM 652 C C . ALA A 1 84 ? 17.611 -7.928 -18.227 1.00 48.78 84 ALA A C 1
ATOM 654 O O . ALA A 1 84 ? 17.514 -8.480 -17.137 1.00 48.78 84 ALA A O 1
ATOM 655 N N . THR A 1 85 ? 16.532 -7.667 -18.977 1.00 49.06 85 THR A N 1
ATOM 656 C CA . THR A 1 85 ? 15.144 -8.016 -18.595 1.00 49.06 85 THR A CA 1
ATOM 657 C C . THR A 1 85 ? 14.531 -9.128 -19.457 1.00 49.06 85 THR A C 1
ATOM 659 O O . THR A 1 85 ? 13.328 -9.376 -19.385 1.00 49.06 85 THR A O 1
ATOM 662 N N . GLY A 1 86 ? 15.350 -9.800 -20.275 1.00 47.12 86 GLY A N 1
ATOM 663 C CA . GLY A 1 86 ? 14.912 -10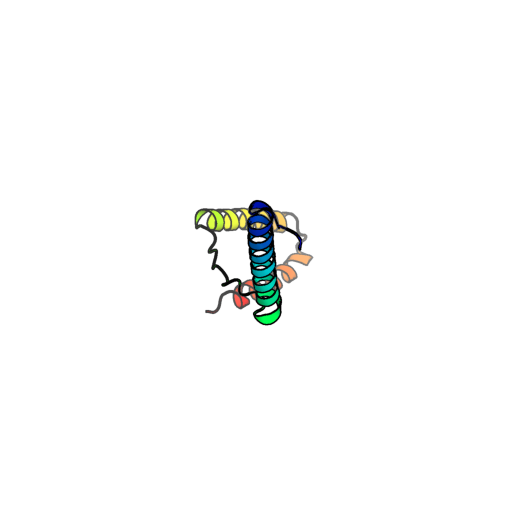.761 -21.294 1.00 47.12 86 GLY A CA 1
ATOM 664 C C . GLY A 1 86 ? 15.655 -12.099 -21.312 1.00 47.12 86 GLY A C 1
ATOM 665 O O . GLY A 1 86 ? 15.541 -12.823 -22.297 1.00 47.12 86 GLY A O 1
ATOM 666 N N . ALA A 1 87 ? 16.397 -12.441 -20.260 1.00 36.28 87 ALA A N 1
ATOM 667 C C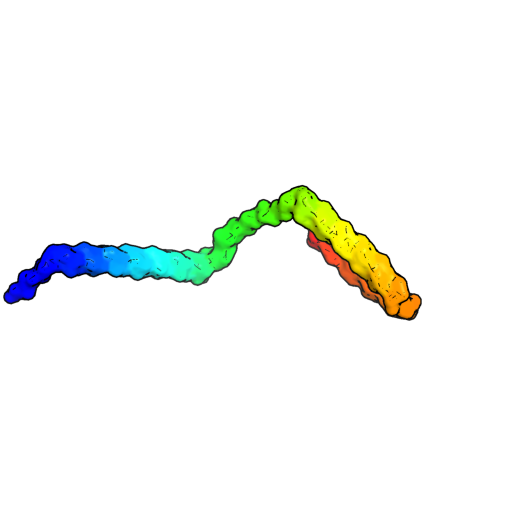A . ALA A 1 87 ? 16.842 -13.810 -20.021 1.00 36.28 87 ALA A CA 1
ATOM 668 C C . ALA A 1 87 ? 16.087 -14.337 -18.798 1.00 36.28 87 ALA A C 1
ATOM 670 O O . ALA A 1 87 ? 16.035 -13.664 -17.772 1.00 36.28 87 ALA A O 1
ATOM 671 N N . CYS A 1 88 ? 15.438 -15.481 -18.996 1.00 41.00 88 CYS A N 1
ATOM 672 C CA . CYS A 1 88 ? 14.629 -16.228 -18.041 1.00 41.00 88 CYS A CA 1
ATOM 673 C C . CYS A 1 88 ? 15.247 -16.358 -16.644 1.00 41.00 88 CYS A C 1
ATOM 675 O O . CYS A 1 88 ? 16.488 -16.498 -16.562 1.00 41.00 88 CYS A O 1
#

Foldseek 3Di:
DDPDDVVVVVVVVVVVVVVVVVVCVVCCCVVVNPPPPVPPPVPDPVRVVVVVVVVVVVVVVCVVVDDPVCPVVVVVVVVVVCVVVPDD

pLDDT: mean 70.23, std 16.02, range [36.28, 95.75]

Sequence (88 aa):
MAQMAPWLIILLVLLGCALFAVTIAGLGKMYYGDTSTTVDSKPSDAQASYMREVRARNQIAIMHKMPRAHMQRSYTNYTDYSSATGAC

Radius of gyration: 27.4 Å; chains: 1; bounding box: 47×32×79 Å